Protein AF-A0A958M890-F1 (afdb_monomer_lite)

Sequence (117 aa):
MAQDILAALPWGILLAFTIGPVFFVLLETSAIKGFRAGVSFDLGVIVSDMLFIIIAYFSTNRILEKLKDDPALFILGGTILLTYGVVSFIKCRRDFEKTRDDTIGDVILKNNYLKLF

Structure (mmCIF, N/CA/C/O backbone):
data_AF-A0A958M890-F1
#
_entry.id   AF-A0A958M890-F1
#
loop_
_atom_site.group_PDB
_atom_site.id
_atom_site.type_symbol
_atom_site.label_atom_id
_atom_site.label_alt_id
_atom_site.label_comp_id
_atom_site.label_asym_id
_atom_site.label_entity_id
_atom_site.label_seq_id
_atom_site.pdbx_PDB_ins_code
_atom_site.Cartn_x
_atom_site.Cartn_y
_atom_site.Cartn_z
_atom_site.occupancy
_atom_site.B_iso_or_equiv
_atom_site.auth_seq_id
_atom_site.auth_comp_id
_atom_site.auth_asym_id
_atom_site.auth_atom_id
_atom_site.pdbx_PDB_model_num
ATOM 1 N N . MET A 1 1 ? 14.756 -8.023 26.230 1.00 72.00 1 MET A N 1
ATOM 2 C CA . MET A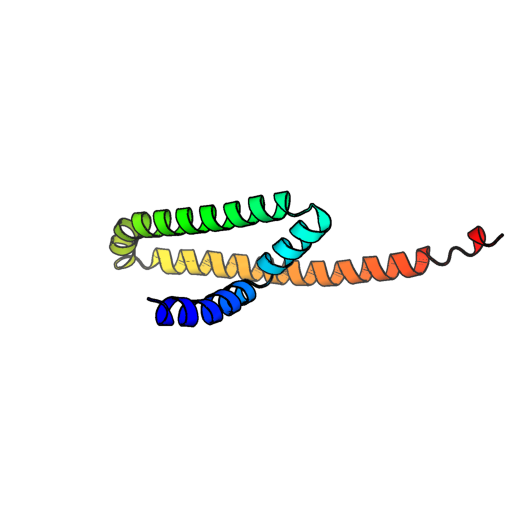 1 1 ? 15.382 -6.996 25.365 1.00 72.00 1 MET A CA 1
ATOM 3 C C . MET A 1 1 ? 16.007 -7.630 24.122 1.00 72.00 1 MET A C 1
ATOM 5 O O . MET A 1 1 ? 15.438 -7.502 23.050 1.00 72.00 1 MET A O 1
ATOM 9 N N . ALA A 1 2 ? 17.136 -8.349 24.231 1.00 81.62 2 ALA A N 1
ATOM 10 C CA . ALA A 1 2 ? 17.796 -8.952 23.062 1.00 81.62 2 ALA A CA 1
ATOM 11 C C . ALA A 1 2 ? 17.001 -10.120 22.442 1.00 81.62 2 ALA A C 1
ATOM 13 O O . ALA A 1 2 ? 16.926 -10.212 21.219 1.00 81.62 2 ALA A O 1
ATOM 14 N N . GLN A 1 3 ? 16.354 -10.965 23.261 1.00 86.44 3 GLN A N 1
ATOM 15 C CA . GLN A 1 3 ? 15.450 -12.006 22.747 1.00 86.44 3 GLN A CA 1
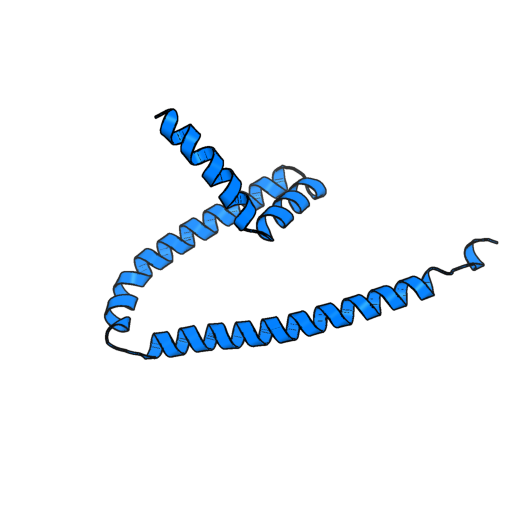ATOM 16 C C . GLN A 1 3 ? 14.247 -11.426 21.992 1.00 86.44 3 GLN A C 1
ATOM 18 O O . GLN A 1 3 ? 13.856 -11.992 20.979 1.00 86.44 3 GLN A O 1
ATOM 23 N N . ASP A 1 4 ? 13.698 -10.293 22.434 1.00 87.31 4 ASP A N 1
ATOM 24 C CA . ASP A 1 4 ? 12.520 -9.683 21.803 1.00 87.31 4 ASP A CA 1
ATOM 25 C C . ASP A 1 4 ? 12.864 -9.112 20.422 1.00 87.31 4 ASP A C 1
ATOM 27 O O . ASP A 1 4 ? 12.124 -9.308 19.463 1.00 87.31 4 ASP A O 1
ATOM 31 N N . ILE A 1 5 ? 14.035 -8.477 20.295 1.00 87.25 5 ILE A N 1
ATOM 32 C CA . ILE A 1 5 ? 14.555 -7.978 19.012 1.00 87.25 5 ILE A CA 1
ATOM 33 C C . ILE A 1 5 ? 14.839 -9.145 18.059 1.00 87.25 5 ILE A C 1
ATOM 35 O O . ILE A 1 5 ? 14.473 -9.093 16.885 1.00 87.25 5 ILE A O 1
ATOM 39 N N . LEU A 1 6 ? 15.459 -10.218 18.561 1.00 90.00 6 LEU A N 1
ATOM 40 C CA . LEU A 1 6 ? 15.772 -11.390 17.746 1.00 90.00 6 LEU A CA 1
ATOM 41 C C . LEU A 1 6 ? 14.511 -12.157 17.326 1.00 90.00 6 LEU A C 1
ATOM 43 O O . LEU A 1 6 ? 14.488 -12.713 16.236 1.00 90.00 6 LEU A O 1
ATOM 47 N N . ALA A 1 7 ? 13.459 -12.159 18.149 1.00 87.69 7 ALA A N 1
ATOM 48 C CA . ALA A 1 7 ? 12.164 -12.743 17.808 1.00 87.69 7 ALA A CA 1
ATOM 49 C C . ALA A 1 7 ? 11.373 -11.874 16.817 1.00 87.69 7 ALA A C 1
ATOM 51 O O . ALA A 1 7 ? 10.695 -12.411 15.945 1.00 87.69 7 ALA A O 1
ATOM 52 N N . ALA A 1 8 ? 11.476 -10.546 16.910 1.00 87.06 8 ALA A N 1
ATOM 53 C CA . ALA A 1 8 ? 10.812 -9.621 15.993 1.00 87.06 8 ALA A CA 1
ATOM 54 C C . ALA A 1 8 ? 11.427 -9.628 14.583 1.00 87.06 8 ALA A C 1
ATOM 56 O O . ALA A 1 8 ? 10.727 -9.359 13.611 1.00 87.06 8 ALA A O 1
ATOM 57 N N . LEU A 1 9 ? 12.714 -9.958 14.449 1.00 88.25 9 LEU A N 1
ATOM 58 C CA . LEU A 1 9 ? 13.431 -9.911 13.174 1.00 88.25 9 LEU A CA 1
ATOM 59 C C . LEU A 1 9 ? 12.910 -10.926 12.125 1.00 88.25 9 LEU A C 1
ATOM 61 O O . LEU A 1 9 ? 12.618 -10.500 11.006 1.00 88.25 9 LEU A O 1
ATOM 65 N N . PRO A 1 10 ? 12.691 -12.220 12.447 1.00 88.81 10 PRO A N 1
ATOM 66 C CA . PRO A 1 10 ? 12.033 -13.166 11.544 1.00 88.81 10 PRO A CA 1
ATOM 67 C C . PRO A 1 10 ? 10.639 -12.706 11.116 1.00 88.81 10 PRO A C 1
ATOM 69 O O . PRO A 1 10 ? 10.310 -12.763 9.933 1.00 88.81 10 PRO A O 1
ATOM 72 N N . TRP A 1 11 ? 9.835 -12.211 12.062 1.00 85.31 11 TRP A N 1
ATOM 73 C CA . TRP A 1 11 ? 8.487 -11.719 11.774 1.00 85.31 11 TRP A CA 1
ATOM 74 C C . TRP A 1 11 ? 8.510 -10.478 10.883 1.00 85.31 11 TRP A C 1
ATOM 76 O O . TRP A 1 11 ? 7.728 -10.403 9.942 1.00 85.31 11 TRP A O 1
ATOM 86 N N . GLY A 1 12 ? 9.437 -9.547 11.115 1.00 83.44 12 GLY A N 1
ATOM 87 C CA . GLY A 1 12 ? 9.614 -8.361 10.281 1.00 83.44 12 GLY A CA 1
ATOM 88 C C . GLY A 1 12 ? 9.994 -8.708 8.841 1.00 83.44 12 GLY A C 1
ATOM 89 O O . GLY A 1 12 ? 9.400 -8.175 7.909 1.00 83.44 12 GLY A O 1
ATOM 90 N N . ILE A 1 13 ? 10.924 -9.650 8.648 1.00 81.94 13 ILE A N 1
ATOM 91 C CA . ILE A 1 13 ? 11.342 -10.096 7.309 1.00 81.94 13 ILE A CA 1
ATOM 92 C C . ILE A 1 13 ? 10.196 -10.813 6.583 1.00 81.94 13 ILE A C 1
ATOM 94 O O . ILE A 1 13 ? 9.956 -10.553 5.404 1.00 81.94 13 ILE A O 1
ATOM 98 N N . LEU A 1 14 ? 9.463 -11.689 7.277 1.00 84.25 14 LEU A N 1
ATOM 99 C CA . LEU A 1 14 ? 8.315 -12.384 6.692 1.00 84.25 14 LEU A CA 1
ATOM 100 C C . LEU A 1 14 ? 7.203 -11.406 6.302 1.00 84.25 14 LEU A C 1
ATOM 102 O O . LEU A 1 14 ? 6.692 -11.470 5.184 1.00 84.25 14 LEU A O 1
ATOM 106 N N . LEU A 1 15 ? 6.859 -10.471 7.191 1.00 80.12 15 LEU A N 1
ATOM 107 C CA . LEU A 1 15 ? 5.812 -9.482 6.938 1.00 80.12 15 LEU A CA 1
ATOM 108 C C . LEU A 1 15 ? 6.188 -8.527 5.796 1.00 80.12 15 LEU A C 1
ATOM 110 O O . LEU A 1 15 ? 5.340 -8.236 4.951 1.00 80.12 15 LEU A O 1
ATOM 114 N N . ALA A 1 16 ? 7.463 -8.135 5.689 1.00 76.62 16 ALA A N 1
ATOM 115 C CA . ALA A 1 16 ? 7.960 -7.342 4.564 1.00 76.62 16 ALA A CA 1
ATOM 116 C C . ALA A 1 16 ? 7.742 -8.041 3.207 1.00 76.62 16 ALA A C 1
ATOM 118 O O . ALA A 1 16 ? 7.453 -7.377 2.213 1.00 76.62 16 ALA A O 1
ATOM 119 N N . PHE A 1 17 ? 7.806 -9.377 3.164 1.00 72.25 17 PHE A N 1
ATOM 120 C CA . PHE A 1 17 ? 7.545 -10.160 1.951 1.00 72.25 17 PHE A CA 1
ATOM 121 C C . PHE A 1 17 ? 6.046 -10.351 1.655 1.00 72.25 17 PHE A C 1
ATOM 123 O O . PHE A 1 17 ? 5.650 -10.396 0.490 1.00 72.25 17 PHE A O 1
ATOM 130 N N . THR A 1 18 ? 5.189 -10.440 2.683 1.00 73.19 18 THR A N 1
ATOM 131 C CA . THR A 1 18 ? 3.735 -10.669 2.503 1.00 73.19 18 THR A CA 1
ATOM 132 C C . THR A 1 18 ? 2.995 -9.525 1.813 1.00 73.19 18 THR A C 1
ATOM 134 O O . THR A 1 18 ? 1.970 -9.747 1.173 1.00 73.19 18 THR A O 1
ATOM 137 N N . ILE A 1 19 ? 3.544 -8.314 1.877 1.00 68.31 19 ILE A N 1
ATOM 138 C CA . ILE A 1 19 ? 3.031 -7.121 1.196 1.00 68.31 19 ILE A CA 1
ATOM 139 C C . ILE A 1 19 ? 3.203 -7.195 -0.342 1.00 68.31 19 ILE A C 1
ATOM 141 O O . ILE A 1 19 ? 2.678 -6.354 -1.075 1.00 68.31 19 ILE A O 1
ATOM 145 N N . GLY A 1 20 ? 3.850 -8.253 -0.851 1.00 70.25 20 GLY A N 1
ATOM 146 C CA . GLY A 1 20 ? 3.732 -8.738 -2.227 1.00 70.25 20 GLY A CA 1
ATOM 147 C C . GLY A 1 20 ? 4.135 -7.697 -3.281 1.00 70.25 20 GLY A C 1
ATOM 148 O O . GLY A 1 20 ? 5.331 -7.454 -3.445 1.00 70.25 20 GLY A O 1
ATOM 149 N N . PRO A 1 21 ? 3.190 -7.072 -4.014 1.00 71.69 21 PRO A N 1
ATOM 150 C CA . PRO A 1 21 ? 3.504 -6.120 -5.084 1.00 71.69 21 PRO A CA 1
ATOM 151 C C . PRO A 1 21 ? 4.338 -4.915 -4.632 1.00 71.69 21 PRO A C 1
ATOM 153 O O . PRO A 1 21 ? 5.211 -4.462 -5.363 1.00 71.69 21 PRO A O 1
ATOM 156 N N . VAL A 1 22 ? 4.092 -4.392 -3.429 1.00 77.00 22 VAL A N 1
ATOM 157 C CA . VAL A 1 22 ? 4.716 -3.143 -2.956 1.00 77.00 22 VAL A CA 1
ATOM 158 C C . VAL A 1 22 ? 6.202 -3.350 -2.639 1.00 77.00 22 VAL A C 1
ATOM 160 O O . VAL A 1 22 ? 7.010 -2.466 -2.914 1.00 77.00 22 VAL A O 1
ATOM 163 N N . PHE A 1 23 ? 6.590 -4.535 -2.152 1.00 77.06 23 PHE A N 1
ATOM 164 C CA . PHE A 1 23 ? 7.997 -4.888 -1.931 1.00 77.06 23 PHE A CA 1
ATOM 165 C C . PHE A 1 23 ? 8.771 -5.009 -3.251 1.00 77.06 23 PHE A C 1
ATOM 167 O O . PHE A 1 23 ? 9.878 -4.485 -3.380 1.00 77.06 23 PHE A O 1
ATOM 174 N N . PHE A 1 24 ? 8.176 -5.645 -4.264 1.00 78.56 24 PHE A N 1
ATOM 175 C CA . PHE A 1 24 ? 8.791 -5.731 -5.590 1.00 78.56 24 PHE A CA 1
ATOM 176 C C . PHE A 1 24 ? 8.892 -4.363 -6.264 1.00 78.56 24 PHE A C 1
ATOM 178 O O . PHE A 1 24 ? 9.938 -4.054 -6.825 1.00 78.56 24 PHE A O 1
ATOM 185 N N . VAL A 1 25 ? 7.871 -3.510 -6.128 1.00 79.69 25 VAL A N 1
ATOM 186 C CA . VAL A 1 25 ? 7.915 -2.116 -6.600 1.00 79.69 25 VAL A CA 1
ATOM 187 C C . VAL A 1 25 ? 9.008 -1.320 -5.881 1.00 79.69 25 VAL A C 1
ATOM 189 O O . VAL A 1 25 ? 9.693 -0.519 -6.516 1.00 79.69 25 VAL A O 1
ATOM 192 N N . LEU A 1 26 ? 9.225 -1.547 -4.583 1.00 80.00 26 LEU A N 1
ATOM 193 C CA . LEU A 1 26 ? 10.335 -0.958 -3.830 1.00 80.00 26 LEU A CA 1
ATOM 194 C C . LEU A 1 26 ? 11.697 -1.394 -4.363 1.00 80.00 26 LEU A C 1
ATOM 196 O O . LEU A 1 26 ? 12.556 -0.540 -4.590 1.00 80.00 26 LEU A O 1
ATOM 200 N N . LEU A 1 27 ? 11.901 -2.698 -4.572 1.00 79.62 27 LEU A N 1
ATOM 201 C CA . LEU A 1 27 ? 13.147 -3.225 -5.132 1.00 79.62 27 LEU A CA 1
ATOM 202 C C . LEU A 1 27 ? 13.384 -2.717 -6.555 1.00 79.62 27 LEU A C 1
ATOM 204 O O . LEU A 1 27 ? 14.481 -2.254 -6.855 1.00 79.62 27 LEU A O 1
ATOM 208 N N . GLU A 1 28 ? 12.358 -2.739 -7.403 1.00 82.25 28 GLU A N 1
ATOM 209 C CA . GLU A 1 28 ? 12.399 -2.215 -8.767 1.00 82.25 28 GLU A CA 1
ATOM 210 C C . GLU A 1 28 ? 12.756 -0.723 -8.764 1.00 82.25 28 GLU A C 1
ATOM 212 O O . GLU A 1 28 ? 13.700 -0.294 -9.426 1.00 82.25 28 GLU A O 1
ATOM 217 N N . THR A 1 29 ? 12.068 0.075 -7.947 1.00 81.12 29 THR A N 1
ATOM 218 C CA . THR A 1 29 ? 12.315 1.518 -7.841 1.00 81.12 29 THR A CA 1
ATOM 219 C C . THR A 1 29 ? 13.709 1.810 -7.284 1.00 81.12 29 THR A C 1
ATOM 221 O O . THR A 1 29 ? 14.383 2.720 -7.768 1.00 81.12 29 THR A O 1
ATOM 224 N N . SER A 1 30 ? 14.176 1.023 -6.313 1.00 75.31 30 SER A N 1
ATOM 225 C CA . SER A 1 30 ? 15.513 1.159 -5.722 1.00 75.31 30 SER A CA 1
ATOM 226 C C . SER A 1 30 ? 16.618 0.791 -6.710 1.00 75.31 30 SER A C 1
ATOM 228 O O . SER A 1 30 ? 17.653 1.455 -6.737 1.00 75.31 30 SER A O 1
ATOM 230 N N . ALA A 1 31 ? 16.392 -0.227 -7.543 1.00 78.81 31 ALA A N 1
ATOM 231 C CA . ALA A 1 31 ? 17.336 -0.669 -8.563 1.00 78.81 31 ALA A CA 1
ATOM 232 C C . ALA A 1 31 ? 17.390 0.291 -9.764 1.00 78.81 31 ALA A C 1
ATOM 234 O O . ALA A 1 31 ? 18.475 0.587 -10.256 1.00 78.81 31 ALA A O 1
ATOM 235 N N . ILE A 1 32 ? 16.242 0.809 -10.217 1.00 79.62 32 ILE A N 1
ATOM 236 C CA . ILE A 1 32 ? 16.143 1.638 -11.431 1.00 79.62 32 ILE A CA 1
ATOM 237 C C . ILE A 1 32 ? 16.425 3.121 -11.148 1.00 79.62 32 ILE A C 1
ATOM 239 O O . ILE A 1 32 ? 17.109 3.780 -11.929 1.00 79.62 32 ILE A O 1
ATOM 243 N N . LYS A 1 33 ? 15.893 3.675 -10.051 1.00 74.12 33 LYS A N 1
ATOM 244 C CA . LYS A 1 33 ? 15.998 5.112 -9.715 1.00 74.12 33 LYS A CA 1
ATOM 245 C C . LYS A 1 33 ? 17.011 5.406 -8.600 1.00 74.12 33 LYS A C 1
ATOM 247 O O . LYS A 1 33 ? 17.249 6.571 -8.279 1.00 74.12 33 LYS A O 1
ATOM 252 N N . GLY A 1 34 ? 17.622 4.368 -8.029 1.00 79.94 34 GLY A N 1
ATOM 253 C CA . GLY A 1 34 ? 18.616 4.459 -6.962 1.00 79.94 34 GLY A CA 1
ATOM 254 C C . GLY A 1 34 ? 18.018 4.543 -5.552 1.00 79.94 34 GLY A C 1
ATOM 255 O O . GLY A 1 34 ? 16.823 4.761 -5.352 1.00 79.94 34 GLY A O 1
ATOM 256 N N . PHE A 1 35 ? 18.889 4.418 -4.546 1.00 76.25 35 PHE A N 1
ATOM 257 C CA . PHE A 1 35 ? 18.528 4.319 -3.122 1.00 76.25 35 PHE A CA 1
ATOM 258 C C . PHE A 1 35 ? 17.630 5.463 -2.616 1.00 76.25 35 PHE A C 1
ATOM 260 O O . PHE A 1 35 ? 16.704 5.240 -1.840 1.00 76.25 35 PHE A O 1
ATOM 267 N N . ARG A 1 36 ? 17.848 6.694 -3.099 1.00 80.31 36 ARG A N 1
ATOM 268 C CA . ARG A 1 36 ? 17.068 7.875 -2.683 1.00 80.31 36 ARG A CA 1
ATOM 269 C C . ARG A 1 36 ? 15.584 7.767 -3.049 1.00 80.31 36 ARG A C 1
ATOM 271 O O . ARG A 1 36 ? 14.743 8.250 -2.296 1.00 80.31 36 ARG A O 1
ATOM 278 N N . ALA A 1 37 ? 15.266 7.144 -4.185 1.00 77.88 37 ALA A N 1
ATOM 279 C CA . ALA A 1 37 ? 13.885 6.958 -4.621 1.00 77.88 37 ALA A CA 1
ATOM 280 C C . ALA A 1 37 ? 13.176 5.869 -3.802 1.00 77.88 37 ALA A C 1
ATOM 282 O O . ALA A 1 37 ? 12.016 6.050 -3.438 1.00 77.88 37 ALA A O 1
ATOM 283 N N . GLY A 1 38 ? 13.889 4.792 -3.451 1.00 80.88 38 GLY A N 1
ATOM 284 C CA . GLY A 1 38 ? 13.379 3.742 -2.564 1.00 80.88 38 GLY A CA 1
ATOM 285 C C . GLY A 1 38 ? 13.027 4.270 -1.172 1.00 80.88 38 GLY A C 1
ATOM 286 O O . GLY A 1 38 ? 11.921 4.042 -0.694 1.00 80.88 38 GLY A O 1
ATOM 287 N N . VAL A 1 39 ? 13.911 5.073 -0.565 1.00 82.75 39 VAL A N 1
ATOM 288 C CA . VAL A 1 39 ? 13.670 5.676 0.762 1.00 82.75 39 VAL A CA 1
ATOM 289 C C . VAL A 1 39 ? 12.448 6.603 0.762 1.00 82.75 39 VAL A C 1
ATOM 291 O O . VAL A 1 39 ? 11.658 6.579 1.699 1.00 82.75 39 VAL A O 1
ATOM 294 N N . SER A 1 40 ? 12.249 7.407 -0.289 1.00 85.62 40 SER A N 1
ATOM 295 C CA . SER A 1 40 ? 11.067 8.278 -0.382 1.00 85.62 40 SER A CA 1
ATOM 296 C C . SER A 1 40 ? 9.761 7.493 -0.514 1.00 85.62 40 SER A C 1
ATOM 298 O O . SER A 1 40 ? 8.729 7.961 -0.036 1.00 85.62 40 SER A O 1
ATOM 300 N N . PHE A 1 41 ? 9.787 6.340 -1.185 1.00 83.94 41 PHE A N 1
ATOM 301 C CA . PHE A 1 41 ? 8.621 5.472 -1.305 1.00 83.94 41 PHE A CA 1
ATOM 302 C C . PHE A 1 41 ? 8.299 4.803 0.033 1.00 83.94 41 PHE A C 1
ATOM 304 O O . PHE A 1 41 ? 7.151 4.841 0.464 1.00 83.94 41 PHE A O 1
ATOM 311 N N . ASP A 1 42 ? 9.312 4.255 0.708 1.00 85.00 42 ASP A N 1
ATOM 312 C CA . ASP A 1 42 ? 9.159 3.593 2.008 1.00 85.00 42 ASP A CA 1
ATOM 313 C C . ASP A 1 42 ? 8.596 4.550 3.071 1.00 85.00 42 ASP A C 1
ATOM 315 O O . ASP A 1 42 ? 7.609 4.248 3.741 1.00 85.00 42 ASP A O 1
ATOM 319 N N . LEU A 1 43 ? 9.120 5.781 3.128 1.00 87.56 43 LEU A N 1
ATOM 320 C CA . LEU A 1 43 ? 8.563 6.840 3.974 1.00 87.56 43 LEU A CA 1
ATOM 321 C C . LEU A 1 43 ? 7.097 7.147 3.638 1.00 87.56 43 LEU A C 1
ATOM 323 O O . LEU A 1 43 ? 6.297 7.372 4.543 1.00 87.56 43 LEU A O 1
ATOM 327 N N . GLY A 1 44 ? 6.730 7.141 2.355 1.00 88.50 44 GLY A N 1
ATOM 328 C CA . GLY A 1 44 ? 5.346 7.332 1.922 1.00 88.50 44 GLY A CA 1
ATOM 329 C C . GLY A 1 44 ? 4.409 6.234 2.430 1.00 88.50 44 GLY A C 1
ATOM 330 O O . GLY A 1 44 ? 3.309 6.540 2.892 1.00 88.50 44 GLY A O 1
ATOM 331 N N . VAL A 1 45 ? 4.854 4.974 2.405 1.00 85.81 45 VAL A N 1
ATOM 332 C CA . VAL A 1 45 ? 4.088 3.829 2.923 1.00 85.81 45 VAL A CA 1
ATOM 333 C C . VAL A 1 45 ? 3.889 3.952 4.433 1.00 85.81 45 VAL A C 1
ATOM 335 O O . VAL A 1 45 ? 2.754 3.897 4.901 1.00 85.81 45 VAL A O 1
ATOM 338 N N . ILE A 1 46 ? 4.958 4.222 5.190 1.00 88.31 46 ILE A N 1
ATOM 339 C CA . ILE A 1 46 ? 4.892 4.379 6.653 1.00 88.31 46 ILE A CA 1
ATOM 340 C C . ILE A 1 46 ? 3.946 5.522 7.049 1.00 88.31 46 ILE A C 1
ATOM 342 O O . ILE A 1 46 ? 3.137 5.380 7.968 1.00 88.31 46 ILE A O 1
ATOM 346 N N . VAL A 1 47 ? 4.021 6.660 6.348 1.00 93.06 47 VAL A N 1
ATOM 347 C CA . VAL A 1 47 ? 3.127 7.804 6.588 1.00 93.06 47 VAL A CA 1
ATOM 348 C C . VAL A 1 47 ? 1.675 7.433 6.287 1.00 93.06 47 VAL A C 1
ATOM 350 O O . VAL A 1 47 ? 0.787 7.784 7.065 1.00 93.06 47 VAL A O 1
ATOM 353 N N . SER A 1 48 ? 1.421 6.708 5.196 1.00 88.69 48 SER A N 1
ATOM 354 C CA . SER A 1 48 ? 0.075 6.257 4.834 1.00 88.69 48 SER A CA 1
ATOM 355 C C . SER A 1 48 ? -0.517 5.321 5.889 1.00 88.69 48 SER A C 1
ATOM 357 O O . SER A 1 48 ? -1.665 5.512 6.287 1.00 88.69 48 SER A O 1
ATOM 359 N N . ASP A 1 49 ? 0.260 4.363 6.392 1.00 88.75 49 ASP A N 1
ATOM 360 C CA . ASP A 1 49 ? -0.188 3.432 7.434 1.00 88.75 49 ASP A CA 1
ATOM 361 C C . ASP A 1 49 ? -0.475 4.155 8.755 1.00 88.75 49 ASP A C 1
ATOM 363 O O . ASP A 1 49 ? -1.510 3.927 9.386 1.00 88.75 49 ASP A O 1
ATOM 367 N N . MET A 1 50 ? 0.390 5.092 9.153 1.00 91.00 50 MET A N 1
ATOM 368 C CA . MET A 1 50 ? 0.174 5.900 10.354 1.00 91.00 50 MET A CA 1
ATOM 369 C C . MET A 1 50 ? -1.098 6.752 10.238 1.00 91.00 50 MET A C 1
ATOM 371 O O . MET A 1 50 ? -1.910 6.780 11.166 1.00 91.00 50 MET A O 1
ATOM 375 N N . LEU A 1 51 ? -1.311 7.412 9.095 1.00 91.94 51 LEU A N 1
ATOM 376 C CA . LEU A 1 51 ? -2.535 8.172 8.831 1.00 91.94 51 LEU A CA 1
ATOM 377 C C . LEU A 1 51 ? -3.772 7.272 8.826 1.00 91.94 51 LEU A C 1
ATOM 379 O O . LEU A 1 51 ? -4.797 7.646 9.397 1.00 91.94 51 LEU A O 1
ATOM 383 N N . PHE A 1 52 ? -3.680 6.081 8.233 1.00 86.69 52 PHE A N 1
ATOM 384 C CA . PHE A 1 52 ? -4.778 5.122 8.199 1.00 86.69 52 PHE A CA 1
ATOM 385 C C . PHE A 1 52 ? -5.188 4.682 9.608 1.00 86.69 52 PHE A C 1
ATOM 387 O O . PHE A 1 52 ? -6.376 4.696 9.930 1.00 86.69 52 PHE A O 1
ATOM 394 N N . ILE A 1 53 ? -4.220 4.380 10.479 1.00 87.69 53 ILE A N 1
ATOM 395 C CA . ILE A 1 53 ? -4.475 4.023 11.882 1.00 87.69 53 ILE A CA 1
ATOM 396 C C . ILE A 1 53 ? -5.129 5.187 12.639 1.00 87.69 53 ILE A C 1
ATOM 398 O O . ILE A 1 53 ? -6.096 4.970 13.369 1.00 87.69 53 ILE A O 1
ATOM 402 N N . ILE A 1 54 ? -4.657 6.424 12.447 1.00 88.31 54 ILE A N 1
ATOM 403 C CA . ILE A 1 54 ? -5.241 7.616 13.088 1.00 88.31 54 ILE A CA 1
ATOM 404 C C . ILE A 1 54 ? -6.695 7.812 12.647 1.00 88.31 54 ILE A C 1
ATOM 406 O O . ILE A 1 54 ? -7.576 8.027 13.484 1.00 88.31 54 ILE A O 1
ATOM 410 N N . ILE A 1 55 ? -6.957 7.707 11.340 1.00 85.12 55 ILE A N 1
ATOM 411 C CA . ILE A 1 55 ? -8.308 7.809 10.786 1.00 85.12 55 ILE A CA 1
ATOM 412 C C . ILE A 1 55 ? -9.178 6.699 11.361 1.00 85.12 55 ILE A C 1
ATOM 414 O O . ILE A 1 55 ? -10.261 6.998 11.845 1.00 85.12 55 ILE A O 1
ATOM 418 N N . ALA A 1 56 ? -8.719 5.447 11.368 1.00 82.81 56 ALA A N 1
ATOM 419 C CA . ALA A 1 56 ? -9.467 4.320 11.915 1.00 82.81 56 ALA A CA 1
ATOM 420 C C . ALA A 1 56 ? -9.792 4.509 13.405 1.00 82.81 56 ALA A C 1
ATOM 422 O O . ALA A 1 56 ? -10.924 4.259 13.819 1.00 82.81 56 ALA A O 1
ATOM 423 N N . TYR A 1 57 ? -8.842 5.010 14.198 1.00 83.25 57 TYR A N 1
ATOM 424 C CA . TYR A 1 57 ? -9.032 5.278 15.622 1.00 83.25 57 TYR A CA 1
ATOM 425 C C . TYR A 1 57 ? -10.078 6.375 15.872 1.00 83.25 57 TYR A C 1
ATOM 427 O O . TYR A 1 57 ? -10.987 6.201 16.683 1.00 83.25 57 TYR A O 1
ATOM 435 N N . PHE A 1 58 ? -10.003 7.493 15.140 1.00 80.81 58 PHE A N 1
ATOM 436 C CA . PHE A 1 58 ? -10.971 8.587 15.273 1.00 80.81 58 PHE A CA 1
ATOM 437 C C . PHE A 1 58 ? -12.354 8.226 14.701 1.00 80.81 58 PHE A C 1
ATOM 439 O O . PHE A 1 58 ? -13.389 8.562 15.275 1.00 80.81 58 PHE A O 1
ATOM 446 N N . SER A 1 59 ? -12.359 7.505 13.582 1.00 73.12 59 SER A N 1
ATOM 447 C CA . SER A 1 59 ? -13.534 6.991 12.878 1.00 73.12 59 SER A CA 1
ATOM 448 C C . SER A 1 59 ? -14.333 6.027 13.755 1.00 73.12 59 SER A C 1
ATOM 450 O O . SER A 1 59 ? -15.544 6.197 13.913 1.00 73.12 59 SER A O 1
ATOM 452 N N . THR A 1 60 ? -13.652 5.076 14.405 1.00 67.12 60 THR A N 1
ATOM 453 C CA . THR A 1 60 ? -14.270 3.984 15.173 1.00 67.12 60 THR A CA 1
ATOM 454 C C . THR A 1 60 ? -15.277 4.482 16.204 1.00 67.12 60 THR A C 1
ATOM 456 O O . THR A 1 60 ? -16.373 3.946 16.259 1.00 67.12 60 THR A O 1
ATOM 459 N N . ASN A 1 61 ? -15.004 5.542 16.965 1.00 62.12 61 ASN A N 1
ATOM 460 C CA . ASN A 1 61 ? -15.927 5.939 18.038 1.00 62.12 61 ASN A CA 1
ATOM 461 C C . ASN A 1 61 ? -17.296 6.435 17.537 1.00 62.12 61 ASN A C 1
ATOM 463 O O . ASN A 1 61 ? -18.309 6.138 18.157 1.00 62.12 61 ASN A O 1
ATOM 467 N N . ARG A 1 62 ? -17.363 7.140 16.399 1.00 60.59 62 ARG A N 1
ATOM 468 C CA . ARG A 1 62 ? -18.650 7.608 15.838 1.00 60.59 62 ARG A CA 1
ATOM 469 C C . ARG A 1 62 ? -19.312 6.597 14.919 1.00 60.59 62 ARG A C 1
ATOM 471 O O . ARG A 1 62 ? -20.534 6.574 14.799 1.00 60.59 62 ARG A O 1
ATOM 478 N N . ILE A 1 63 ? -18.498 5.802 14.237 1.00 62.06 63 ILE A N 1
ATOM 479 C CA . ILE A 1 63 ? -18.966 4.838 13.254 1.00 62.06 63 ILE A CA 1
ATOM 480 C C . ILE A 1 63 ? -19.442 3.578 13.972 1.00 62.06 63 ILE A C 1
ATOM 482 O O . ILE A 1 63 ? -20.522 3.124 13.645 1.00 62.06 63 ILE A O 1
ATOM 486 N N . LEU A 1 64 ? -18.781 3.106 15.036 1.00 57.91 64 LEU A N 1
ATOM 487 C CA . LEU A 1 64 ? -19.182 1.908 15.789 1.00 57.91 64 LEU A CA 1
ATOM 488 C C . LEU A 1 64 ? -20.505 2.072 16.575 1.00 57.9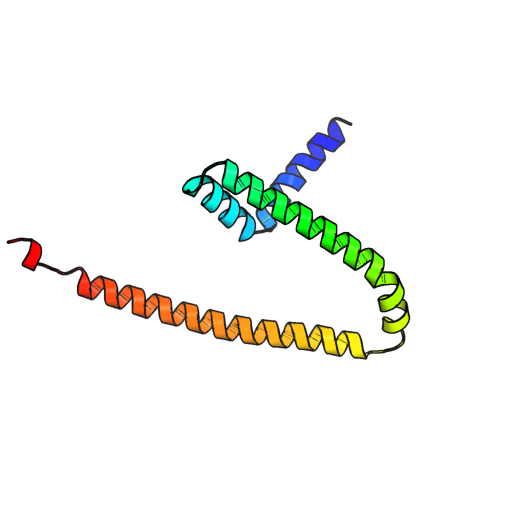1 64 LEU A C 1
ATOM 490 O O . LEU A 1 64 ? -21.313 1.146 16.579 1.00 57.91 64 LEU A O 1
ATOM 494 N N . GLU A 1 65 ? -20.772 3.247 17.169 1.00 60.06 65 GLU A N 1
ATOM 495 C CA . GLU A 1 65 ? -22.058 3.562 17.834 1.00 60.06 65 GLU A CA 1
ATOM 496 C C . GLU A 1 65 ? -23.232 3.646 16.843 1.00 60.06 65 GLU A C 1
ATOM 498 O O . GLU A 1 65 ? -24.330 3.200 17.152 1.00 60.06 65 GLU A O 1
ATOM 503 N N . LYS A 1 66 ? -23.001 4.156 15.624 1.00 57.28 66 LYS A N 1
ATOM 504 C CA . LYS A 1 66 ? -23.989 4.151 14.528 1.00 57.28 66 LYS A CA 1
ATOM 505 C C . LYS A 1 66 ? -24.031 2.823 13.748 1.00 57.28 66 LYS A C 1
ATOM 507 O O . LYS A 1 66 ? -25.019 2.569 13.074 1.00 57.28 66 LYS A O 1
ATOM 512 N N . LEU A 1 67 ? -22.990 1.984 13.821 1.00 57.62 67 LEU A N 1
ATOM 513 C CA . LEU A 1 67 ? -22.881 0.682 13.131 1.00 57.62 67 LEU A CA 1
ATOM 514 C C . LEU A 1 67 ? -23.709 -0.400 13.794 1.00 57.62 67 LEU A C 1
ATOM 516 O O . LEU A 1 67 ? -24.186 -1.303 13.114 1.00 57.62 67 LEU A O 1
ATOM 520 N N . LYS A 1 68 ? -23.765 -0.381 15.130 1.00 56.44 68 LYS A N 1
ATOM 521 C CA . LYS A 1 68 ? -24.387 -1.467 15.887 1.00 56.44 68 LYS A CA 1
ATOM 522 C C . LYS A 1 68 ? -25.903 -1.497 15.684 1.00 56.44 68 LYS A C 1
ATOM 524 O O . LYS A 1 68 ? -26.485 -2.577 15.710 1.00 56.44 68 LYS A O 1
ATOM 529 N N . ASP A 1 69 ? -26.495 -0.333 15.425 1.00 61.22 69 ASP A N 1
ATOM 530 C CA . ASP A 1 69 ? -27.941 -0.159 15.290 1.00 61.22 69 ASP A CA 1
ATOM 531 C C . ASP A 1 69 ? -28.426 -0.063 13.829 1.00 61.22 69 ASP A C 1
ATOM 533 O O . ASP A 1 69 ? -29.630 -0.153 13.600 1.00 61.22 69 ASP A O 1
ATOM 537 N N . ASP A 1 70 ? -27.533 0.065 12.833 1.00 63.59 70 ASP A N 1
ATOM 538 C CA . ASP A 1 70 ? -27.922 0.299 11.432 1.00 63.59 70 ASP A CA 1
ATOM 539 C C . ASP A 1 70 ? -27.176 -0.617 10.427 1.00 63.59 70 ASP A C 1
ATOM 541 O O . ASP A 1 70 ? -25.965 -0.472 10.212 1.00 63.59 70 ASP A O 1
ATOM 545 N N . PRO A 1 71 ? -27.868 -1.546 9.730 1.00 72.50 71 PRO A N 1
ATOM 546 C CA . PRO A 1 71 ? -27.249 -2.480 8.778 1.00 72.50 71 PRO A CA 1
ATOM 547 C C . PRO A 1 71 ? -26.699 -1.803 7.508 1.00 72.50 71 PRO A C 1
ATOM 549 O O . PRO A 1 71 ? -26.007 -2.442 6.713 1.00 72.50 71 PRO A O 1
ATOM 552 N N . ALA A 1 72 ? -26.966 -0.511 7.304 1.00 77.69 72 ALA A N 1
ATOM 553 C CA . ALA A 1 72 ? -26.583 0.244 6.113 1.00 77.69 72 ALA A CA 1
ATOM 554 C C . ALA A 1 72 ? -25.075 0.193 5.801 1.00 77.69 72 ALA A C 1
ATOM 556 O O . ALA A 1 72 ? -24.689 0.149 4.633 1.00 77.69 72 ALA A O 1
ATOM 557 N N . LEU A 1 73 ? -24.212 0.150 6.821 1.00 74.44 73 LEU A N 1
ATOM 558 C CA . LEU A 1 73 ? -22.756 0.158 6.628 1.00 74.44 73 LEU A CA 1
ATOM 559 C C . LEU A 1 73 ? -22.202 -1.196 6.167 1.00 74.44 73 LEU A C 1
ATOM 561 O O . LEU A 1 73 ? -21.248 -1.221 5.389 1.00 74.44 73 LEU A O 1
ATOM 565 N N . PHE A 1 74 ? -22.849 -2.307 6.535 1.00 77.81 74 PHE A N 1
ATOM 566 C CA . PHE A 1 74 ? -22.535 -3.625 5.975 1.00 77.81 74 PHE A CA 1
ATOM 567 C C . PHE A 1 74 ? -22.916 -3.711 4.495 1.00 77.81 74 PHE A C 1
ATOM 569 O O . PHE A 1 74 ? -22.111 -4.171 3.684 1.00 77.81 74 PHE A O 1
ATOM 576 N N . ILE A 1 75 ? -24.105 -3.217 4.124 1.00 85.38 75 ILE A N 1
ATOM 577 C CA . ILE A 1 75 ? -24.527 -3.151 2.717 1.00 85.38 75 ILE A CA 1
ATOM 578 C C . ILE A 1 75 ? -23.585 -2.240 1.917 1.00 85.38 75 ILE A C 1
ATOM 580 O O . ILE A 1 75 ? -23.175 -2.602 0.815 1.00 85.38 75 ILE A O 1
ATOM 584 N N . LEU A 1 76 ? -23.197 -1.085 2.463 1.00 86.06 76 LEU A N 1
ATOM 585 C CA . LEU A 1 76 ? -22.306 -0.137 1.792 1.00 86.06 76 LEU A CA 1
ATOM 586 C C . LEU A 1 76 ? -20.906 -0.730 1.588 1.00 86.06 76 LEU A C 1
ATOM 588 O O . LEU A 1 76 ? -20.409 -0.750 0.461 1.00 86.06 76 LEU A O 1
ATOM 592 N N . GLY A 1 77 ? -20.290 -1.270 2.645 1.00 85.88 77 GLY A N 1
ATOM 593 C CA . GLY A 1 77 ? -18.978 -1.914 2.554 1.00 85.88 77 GLY A CA 1
ATOM 594 C C . GLY A 1 77 ? -18.984 -3.109 1.597 1.00 85.88 77 GLY A C 1
ATOM 595 O O . GLY A 1 77 ? -18.103 -3.227 0.744 1.00 85.88 77 GLY A O 1
ATOM 596 N N . GLY A 1 78 ? -20.026 -3.944 1.670 1.00 88.12 78 GLY A N 1
ATOM 597 C CA . GLY A 1 78 ? -20.228 -5.070 0.759 1.00 88.12 78 GLY A CA 1
ATOM 598 C C . GLY A 1 78 ? -20.380 -4.635 -0.699 1.00 88.12 78 GLY A C 1
ATOM 599 O O . GLY A 1 78 ? -19.756 -5.221 -1.579 1.00 88.12 78 GLY A O 1
ATOM 600 N N . THR A 1 79 ? -21.137 -3.568 -0.966 1.00 92.44 79 THR A N 1
ATOM 601 C CA . THR A 1 79 ? -21.345 -3.046 -2.328 1.00 92.44 79 THR A CA 1
ATOM 602 C C . THR A 1 79 ? -20.051 -2.488 -2.924 1.00 92.44 79 THR A C 1
ATOM 604 O O . THR A 1 79 ? -19.762 -2.736 -4.097 1.00 92.44 79 THR A O 1
ATOM 607 N N . ILE A 1 80 ? -19.236 -1.784 -2.128 1.00 92.19 80 ILE A N 1
ATOM 608 C CA . IL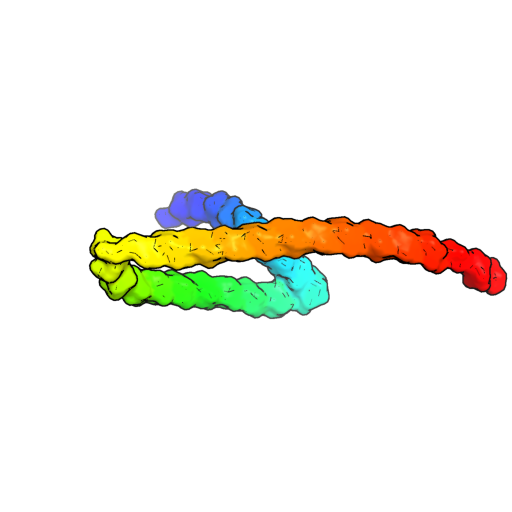E A 1 80 ? -17.923 -1.278 -2.563 1.00 92.19 80 ILE A CA 1
ATOM 609 C C . ILE A 1 80 ? -16.988 -2.442 -2.902 1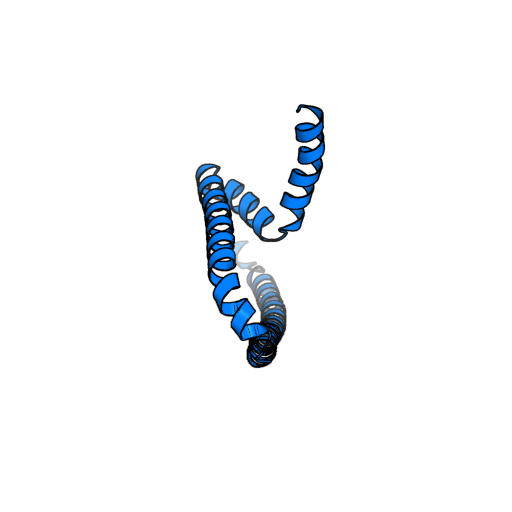.00 92.19 80 ILE A C 1
ATOM 611 O O . ILE A 1 80 ? -16.385 -2.444 -3.976 1.00 92.19 80 ILE A O 1
ATOM 615 N N . LEU A 1 81 ? -16.900 -3.449 -2.026 1.00 89.62 81 LEU A N 1
ATOM 616 C CA . LEU A 1 81 ? -16.074 -4.640 -2.249 1.00 89.62 81 LEU A CA 1
ATOM 617 C C . LEU A 1 81 ? -16.511 -5.413 -3.494 1.00 89.62 81 LEU A C 1
ATOM 619 O O . LEU A 1 81 ? -15.667 -5.811 -4.296 1.00 89.62 81 LEU A O 1
ATOM 623 N N . LEU A 1 82 ? -17.819 -5.586 -3.689 1.00 94.19 82 LEU A N 1
ATOM 624 C CA . LEU A 1 82 ? -18.374 -6.278 -4.849 1.00 94.19 82 LEU A CA 1
ATOM 625 C C . LEU A 1 82 ? -18.068 -5.505 -6.138 1.00 94.19 82 LEU A C 1
ATOM 627 O O . LEU A 1 82 ? -17.562 -6.086 -7.096 1.00 94.19 82 LEU A O 1
ATOM 631 N N . THR A 1 83 ? -18.282 -4.187 -6.144 1.00 95.00 83 THR A N 1
ATOM 632 C CA . THR A 1 83 ? -17.979 -3.328 -7.300 1.00 95.00 83 THR A CA 1
ATOM 633 C C . THR A 1 83 ? -16.491 -3.367 -7.642 1.00 95.00 83 THR A C 1
ATOM 635 O O . THR A 1 83 ? -16.131 -3.578 -8.800 1.00 95.00 83 THR A O 1
ATOM 638 N N . TYR A 1 84 ? -15.613 -3.228 -6.644 1.00 90.56 84 TYR A N 1
ATOM 639 C CA . TYR A 1 84 ? -14.168 -3.309 -6.848 1.00 90.56 84 TYR A CA 1
ATOM 640 C C . TYR A 1 84 ? -13.738 -4.694 -7.347 1.00 90.56 84 TYR A C 1
ATOM 642 O O . TYR A 1 84 ? -12.935 -4.790 -8.273 1.00 90.56 84 TYR A O 1
ATOM 650 N N . GLY A 1 85 ? -14.315 -5.767 -6.798 1.00 89.62 85 GLY A N 1
ATOM 651 C CA . GLY A 1 85 ? -14.072 -7.138 -7.243 1.00 89.62 85 GLY A CA 1
ATOM 652 C C . GLY A 1 85 ? -14.458 -7.358 -8.706 1.00 89.62 85 GLY A C 1
ATOM 653 O O . GLY A 1 85 ? -13.667 -7.904 -9.473 1.00 89.62 85 GLY A O 1
ATOM 654 N N . VAL A 1 86 ? -15.629 -6.870 -9.125 1.00 93.31 86 VAL A N 1
ATOM 655 C CA . VAL A 1 86 ? -16.093 -6.963 -10.519 1.00 93.31 86 VAL A CA 1
ATOM 656 C C . VAL A 1 86 ? -15.204 -6.144 -11.456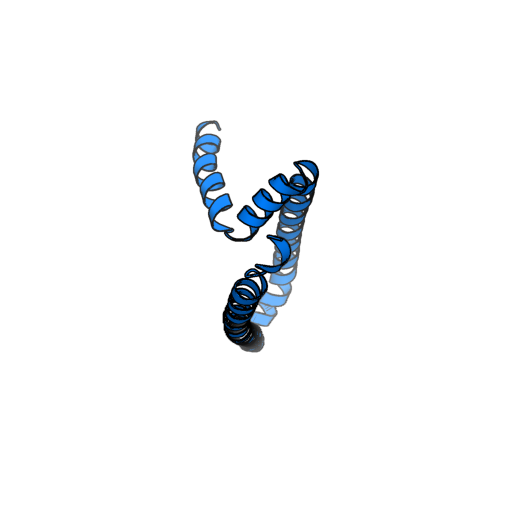 1.00 93.31 86 VAL A C 1
ATOM 658 O O . VAL A 1 86 ? -14.764 -6.658 -12.484 1.00 93.31 86 VAL A O 1
ATOM 661 N N . VAL A 1 87 ? -14.884 -4.895 -11.099 1.00 90.62 87 VAL A N 1
ATOM 662 C CA . VAL A 1 87 ? -13.980 -4.044 -11.893 1.00 90.62 87 VAL A CA 1
ATOM 663 C C . VAL A 1 87 ? -12.599 -4.689 -12.023 1.00 90.62 87 VAL A C 1
ATOM 665 O O . VAL A 1 87 ? -12.050 -4.738 -13.123 1.00 90.62 87 VAL A O 1
ATOM 668 N N . SER A 1 88 ? -12.057 -5.224 -10.928 1.00 85.25 88 SER A N 1
ATOM 669 C CA . SER A 1 88 ? -10.774 -5.932 -10.906 1.00 85.25 88 SER A CA 1
ATOM 670 C C . SER A 1 88 ? -10.797 -7.162 -11.813 1.00 85.25 88 SER A C 1
ATOM 672 O O . SER A 1 88 ? -9.896 -7.348 -12.629 1.00 85.25 88 SER A O 1
ATOM 674 N N . PHE A 1 89 ? -11.868 -7.956 -11.759 1.00 88.50 89 PHE A N 1
ATOM 675 C CA . PHE A 1 89 ? -12.023 -9.141 -12.597 1.00 88.50 89 PHE A CA 1
ATOM 676 C C . PHE A 1 89 ? -12.072 -8.801 -14.095 1.00 88.50 89 PHE A C 1
ATOM 678 O O . PHE A 1 89 ? -11.399 -9.444 -14.904 1.00 88.50 89 PHE A O 1
ATOM 685 N N . ILE A 1 90 ? -12.821 -7.760 -14.475 1.00 88.56 90 ILE A N 1
ATOM 686 C CA . ILE A 1 90 ? -12.918 -7.306 -15.872 1.00 88.56 90 ILE A CA 1
ATOM 687 C C . ILE A 1 90 ? -11.584 -6.717 -16.349 1.00 88.56 90 ILE A C 1
ATOM 689 O O . ILE A 1 90 ? -11.139 -7.007 -17.460 1.00 88.56 90 ILE A O 1
ATOM 693 N N . LYS A 1 91 ? -10.919 -5.906 -15.520 1.00 78.12 91 LYS A N 1
ATOM 694 C CA . LYS A 1 91 ? -9.628 -5.306 -15.870 1.00 78.12 91 LYS A CA 1
ATOM 695 C C . LYS A 1 91 ? -8.539 -6.369 -16.027 1.00 78.12 91 LYS A C 1
ATOM 697 O O . LYS A 1 91 ? -7.818 -6.339 -17.016 1.00 78.12 91 LYS A O 1
ATOM 702 N N . CYS A 1 92 ? -8.504 -7.357 -15.132 1.00 71.75 92 CYS A N 1
ATOM 703 C CA . CYS A 1 92 ? -7.592 -8.497 -15.214 1.00 71.75 92 CYS A CA 1
ATOM 704 C C . CYS A 1 92 ? -7.784 -9.292 -16.519 1.00 71.75 92 CYS A C 1
ATOM 706 O O . CYS A 1 92 ? -6.807 -9.613 -17.190 1.00 71.75 92 CYS A O 1
ATOM 708 N N . ARG A 1 93 ? -9.034 -9.529 -16.950 1.00 69.69 93 ARG A N 1
ATOM 709 C CA . ARG A 1 93 ? -9.329 -10.144 -18.261 1.00 69.69 93 ARG A CA 1
ATOM 710 C C . ARG A 1 93 ? -8.765 -9.336 -19.431 1.00 69.69 93 ARG A C 1
ATOM 712 O O . ARG A 1 93 ? -8.191 -9.919 -20.343 1.00 69.69 93 ARG A O 1
ATOM 719 N N . ARG A 1 94 ? -8.926 -8.011 -19.410 1.00 62.25 94 ARG A N 1
ATOM 720 C CA . ARG A 1 94 ? -8.504 -7.134 -20.511 1.00 62.25 94 ARG A CA 1
ATOM 721 C C . ARG A 1 94 ? -6.987 -6.954 -20.586 1.00 62.25 94 ARG A C 1
ATOM 723 O O . ARG A 1 94 ? -6.451 -6.899 -21.685 1.00 62.25 94 ARG A O 1
ATOM 730 N N . ASP A 1 95 ? -6.308 -6.890 -19.443 1.00 61.00 95 ASP A N 1
ATOM 731 C CA . ASP A 1 95 ? -4.844 -6.779 -19.390 1.00 61.00 95 ASP A CA 1
ATOM 732 C C . ASP A 1 95 ? -4.170 -8.088 -19.860 1.00 61.00 95 ASP A C 1
ATOM 734 O O . ASP A 1 95 ? -3.144 -8.044 -20.540 1.00 61.00 95 ASP A O 1
ATOM 738 N N . PHE A 1 96 ? -4.789 -9.250 -19.599 1.00 59.09 96 PHE A N 1
ATOM 739 C CA . PHE A 1 96 ? -4.366 -10.542 -20.161 1.00 59.09 96 PHE A CA 1
ATOM 740 C C . PHE A 1 96 ? -4.572 -10.653 -21.674 1.00 59.09 96 PHE A C 1
ATOM 742 O O . PHE A 1 96 ? -3.760 -11.291 -22.343 1.00 59.09 96 PHE A O 1
ATOM 749 N N . GLU A 1 97 ? -5.661 -10.085 -22.202 1.00 58.44 97 GLU A N 1
ATOM 750 C CA . GLU A 1 97 ? -5.917 -10.080 -23.642 1.00 58.44 97 GLU A CA 1
ATOM 751 C C . GLU A 1 97 ? -4.869 -9.208 -24.323 1.00 58.44 97 GLU A C 1
ATOM 753 O O . GLU A 1 97 ? -4.036 -9.772 -25.021 1.00 58.44 97 GLU A O 1
ATOM 758 N N . LYS A 1 98 ? -4.779 -7.926 -23.933 1.00 59.00 98 LYS A N 1
ATOM 759 C CA . LYS A 1 98 ? -3.864 -6.924 -24.498 1.00 59.00 98 LYS A CA 1
ATOM 760 C C . LYS A 1 98 ? -2.406 -7.396 -24.585 1.00 59.00 98 LYS A C 1
ATOM 762 O O . LYS A 1 98 ? -1.777 -7.316 -25.632 1.00 59.00 98 LYS A O 1
ATOM 767 N N . THR A 1 99 ? -1.889 -8.000 -23.511 1.00 58.81 99 THR A N 1
ATOM 768 C CA . THR A 1 99 ? -0.505 -8.509 -23.477 1.00 58.81 99 THR A CA 1
ATOM 769 C C . THR A 1 99 ? -0.228 -9.572 -24.565 1.00 58.81 99 THR A C 1
ATOM 771 O O . THR A 1 99 ? 0.911 -9.717 -25.017 1.00 58.81 99 THR A O 1
ATOM 774 N N . ARG A 1 100 ? -1.241 -10.323 -25.037 1.00 56.34 100 ARG A N 1
ATOM 775 C CA . ARG A 1 100 ? -1.085 -11.291 -26.143 1.00 56.34 100 ARG A CA 1
ATOM 776 C C . ARG A 1 100 ? -1.036 -10.607 -27.509 1.00 56.34 100 ARG A C 1
ATOM 778 O O . ARG A 1 100 ? -0.223 -11.028 -28.330 1.00 56.34 100 ARG A O 1
ATOM 785 N N . ASP A 1 101 ? -1.852 -9.588 -27.763 1.00 58.00 101 ASP A N 1
ATOM 786 C CA . ASP A 1 101 ? -1.816 -8.811 -29.012 1.00 58.00 101 ASP A CA 1
ATOM 787 C C . ASP A 1 101 ? -0.515 -8.009 -29.152 1.00 58.00 101 ASP A C 1
ATOM 789 O O . ASP A 1 101 ? 0.077 -8.016 -30.235 1.00 58.00 101 ASP A O 1
ATOM 793 N N . ASP A 1 102 ? 0.001 -7.449 -28.053 1.00 58.94 102 ASP A N 1
ATOM 794 C CA . ASP A 1 102 ? 1.309 -6.782 -27.997 1.00 58.94 102 ASP A CA 1
ATOM 795 C C . ASP A 1 102 ? 2.445 -7.740 -28.409 1.00 58.94 102 ASP A C 1
ATOM 797 O O . ASP A 1 102 ? 3.278 -7.430 -29.263 1.00 58.94 102 ASP A O 1
ATOM 801 N N . THR A 1 103 ? 2.448 -8.947 -27.827 1.00 58.28 103 THR A N 1
ATOM 802 C CA . THR A 1 103 ? 3.506 -9.946 -28.041 1.00 58.28 103 THR A CA 1
ATOM 803 C C . THR A 1 103 ? 3.465 -10.517 -29.462 1.00 58.28 103 THR A C 1
ATOM 805 O O . THR A 1 103 ? 4.509 -10.777 -30.051 1.00 58.28 103 THR A O 1
ATOM 808 N N . ILE A 1 104 ? 2.279 -10.701 -30.053 1.00 59.28 104 ILE A N 1
ATOM 809 C CA . ILE A 1 104 ? 2.147 -11.201 -31.432 1.00 59.28 104 ILE A CA 1
ATOM 810 C C . ILE A 1 104 ? 2.555 -10.120 -32.450 1.00 59.28 104 ILE A C 1
ATOM 812 O O . ILE A 1 104 ? 3.207 -10.440 -33.445 1.00 59.28 104 ILE A O 1
ATOM 816 N N . GLY A 1 105 ? 2.233 -8.847 -32.194 1.00 57.62 105 GLY A N 1
ATOM 817 C CA . GLY A 1 105 ? 2.619 -7.727 -33.057 1.00 57.62 105 GLY A CA 1
ATOM 818 C C . GLY A 1 105 ? 4.134 -7.510 -33.132 1.00 57.62 105 GLY A C 1
ATOM 819 O O . GLY A 1 105 ? 4.679 -7.336 -34.225 1.00 57.62 105 GLY A O 1
ATOM 820 N N . ASP A 1 106 ? 4.831 -7.597 -31.996 1.00 58.62 106 ASP A N 1
ATOM 821 C CA . ASP A 1 106 ? 6.283 -7.377 -31.927 1.00 58.62 106 ASP A CA 1
ATOM 822 C C . ASP A 1 106 ? 7.092 -8.510 -32.586 1.00 58.62 106 ASP A C 1
ATOM 824 O O . ASP A 1 106 ? 8.120 -8.273 -33.227 1.00 58.62 106 ASP A O 1
ATOM 828 N N . VAL A 1 107 ? 6.611 -9.756 -32.501 1.00 58.91 107 VAL A N 1
ATOM 829 C CA . VAL A 1 107 ? 7.276 -10.915 -33.126 1.00 58.91 107 VAL A CA 1
ATOM 830 C C . VAL A 1 107 ? 7.171 -10.866 -34.658 1.00 58.91 107 VAL A C 1
ATOM 832 O O . VAL A 1 107 ? 8.101 -11.294 -35.343 1.00 58.91 107 VAL A O 1
ATOM 835 N N . ILE A 1 108 ? 6.097 -10.290 -35.216 1.00 57.41 108 ILE A N 1
ATOM 836 C CA . ILE A 1 108 ? 5.938 -10.120 -36.672 1.00 57.41 108 ILE A CA 1
ATOM 837 C C . ILE A 1 108 ? 6.746 -8.916 -37.198 1.00 57.41 108 ILE A C 1
ATOM 839 O O . ILE A 1 108 ? 7.353 -9.015 -38.265 1.00 57.41 108 ILE A O 1
ATOM 843 N N . LEU A 1 109 ? 6.833 -7.806 -36.452 1.00 56.03 109 LEU A N 1
ATOM 844 C CA . LEU A 1 109 ? 7.590 -6.606 -36.859 1.00 56.03 109 LEU A CA 1
ATOM 845 C C . LEU A 1 109 ? 9.116 -6.761 -36.757 1.00 56.03 109 LEU A C 1
ATOM 847 O O . LEU A 1 109 ? 9.858 -6.116 -37.504 1.00 56.03 109 LEU A O 1
ATOM 851 N N . LYS A 1 110 ? 9.612 -7.621 -35.859 1.00 52.66 110 LYS A N 1
ATOM 852 C CA . LYS A 1 110 ? 11.056 -7.803 -35.637 1.00 52.66 110 LYS A CA 1
ATOM 853 C C . LYS A 1 110 ? 11.749 -8.664 -36.700 1.00 52.66 110 LYS A C 1
ATOM 855 O O . LYS A 1 110 ? 12.975 -8.762 -36.688 1.00 52.66 110 LYS A O 1
ATOM 860 N N . ASN A 1 111 ? 11.025 -9.236 -37.662 1.00 53.16 111 ASN A N 1
ATOM 861 C CA . ASN A 1 111 ? 11.641 -9.986 -38.759 1.00 53.16 111 ASN A CA 1
ATOM 862 C C . ASN A 1 111 ? 12.038 -9.064 -39.925 1.00 53.16 111 ASN A C 1
ATOM 864 O O . ASN A 1 111 ? 11.628 -9.229 -41.072 1.00 53.16 111 ASN A O 1
ATOM 868 N N . ASN A 1 112 ? 12.827 -8.036 -39.612 1.00 57.25 112 ASN A N 1
ATOM 869 C CA . ASN A 1 112 ? 13.265 -7.033 -40.573 1.00 57.25 112 ASN A CA 1
ATOM 870 C C . ASN A 1 112 ? 14.585 -7.472 -41.232 1.00 57.25 112 ASN A C 1
ATOM 872 O O . ASN A 1 112 ? 15.662 -6.949 -40.941 1.00 57.25 112 ASN A O 1
ATOM 876 N N . TYR A 1 113 ? 14.490 -8.449 -42.141 1.00 60.94 113 TYR A N 1
ATOM 877 C CA . TYR A 1 113 ? 15.601 -8.921 -42.985 1.00 60.94 113 TYR A CA 1
ATOM 878 C C . TYR A 1 113 ? 16.183 -7.829 -43.902 1.00 60.94 113 TYR A C 1
ATOM 880 O O . TYR A 1 113 ? 17.271 -7.994 -44.442 1.00 60.94 113 TYR A O 1
ATOM 888 N N . LEU A 1 114 ? 15.492 -6.693 -44.051 1.00 57.16 114 LEU A N 1
ATOM 889 C CA . LEU A 1 114 ? 15.954 -5.529 -44.814 1.00 57.16 114 LEU A CA 1
ATOM 890 C C . LEU A 1 114 ? 17.053 -4.719 -44.118 1.00 57.16 114 LEU A C 1
ATOM 892 O O . LEU A 1 114 ? 17.655 -3.862 -44.749 1.00 57.16 114 LEU A O 1
ATOM 896 N N . LYS A 1 115 ? 17.328 -4.977 -42.834 1.00 53.03 115 LYS A N 1
ATOM 897 C CA . LYS A 1 115 ? 18.456 -4.364 -42.116 1.00 53.03 115 LYS A CA 1
ATOM 898 C C . LYS A 1 115 ? 19.743 -5.197 -42.198 1.00 53.03 115 LYS A C 1
ATOM 900 O O . LYS A 1 115 ? 20.732 -4.839 -41.565 1.00 53.03 115 LYS A O 1
ATOM 905 N N . LEU A 1 116 ? 19.691 -6.330 -42.907 1.00 57.16 116 LEU A N 1
ATOM 906 C CA . LEU A 1 116 ? 20.805 -7.261 -43.105 1.00 57.16 116 LEU A CA 1
ATOM 907 C C . LEU A 1 116 ? 21.536 -7.069 -44.448 1.00 57.16 116 LEU A C 1
ATOM 909 O O . LEU A 1 116 ? 22.488 -7.804 -44.705 1.00 57.16 116 LEU A O 1
ATOM 913 N N . PHE A 1 117 ? 21.101 -6.115 -45.275 1.00 48.59 117 PHE A N 1
ATOM 914 C CA . PHE A 1 117 ? 21.769 -5.692 -46.508 1.00 48.59 117 PHE A CA 1
ATOM 915 C C . PHE A 1 117 ? 22.178 -4.223 -46.422 1.00 48.59 117 PHE A C 1
ATOM 917 O O . PHE A 1 117 ? 21.422 -3.444 -45.796 1.00 48.59 117 PHE A O 1
#

Radius of gyration: 23.32 Å; chains: 1; bounding box: 50×22×72 Å

Foldseek 3Di:
DVVVVVVVVVVVVVVCCVVPPLNVVLVVCCVPVHDVRSVVSVVVVVVVVVVVVVCCVVCCVVCVVVVVPDCVVVVVVVVVVVVVVVVVVVVVVVVVVVVVVVVVVCVVVPPPCVVVD

pLDDT: mean 75.66, std 12.66, range [48.59, 95.0]

Secondary structure (DSSP, 8-state):
-HHHHHHHHHHHHHHHHHTTHHHHHHHHHHHHH-HHHHHHHHHHHHHHHHHHHHHHHHHHHHHHHHHTT-THHHHHHHHHHHHHHHHHHHHHHHHHHHHHHHHHHHHHHT--GGG--